Protein AF-A0AAP4B9D2-F1 (afdb_monomer)

InterPro domains:
  IPR006139 D-isomer specific 2-hydroxyacid dehydrogenase, catalytic domain [PF00389] (14-112)

Radius of gyration: 20.09 Å; Cα contacts (8 Å, |Δi|>4): 196; chains: 1; bounding box: 44×32×56 Å

Solvent-accessible surface area (backbone atoms only — not comparable to full-atom values): 7707 Å² total; per-residue (Å²): 133,68,46,33,31,38,30,48,34,61,63,41,76,80,75,35,56,67,61,52,50,54,35,50,76,68,48,34,44,80,44,72,53,86,73,77,53,62,65,51,69,71,63,44,55,75,54,34,48,72,23,33,31,32,42,33,40,87,48,84,65,48,60,79,55,54,76,46,26,79,50,42,46,32,41,35,35,73,40,65,84,55,90,77,49,56,63,67,43,32,58,75,70,64,30,44,78,47,58,41,83,68,81,54,53,63,64,51,51,53,49,52,53,51,49,54,52,33,62,78,64,43,41,71,60,54,55,47,35,43,76,71,70,52,76,128

Organism: NCBI:txid3044208

pLDDT: mean 93.79, std 5.07, range [68.44, 98.56]

Mean predicted aligned error: 4.44 Å

Foldseek 3Di:
DAAEEEEQAPCCVVVPVVVVVVSVVVRHDYDYDPPNDADDLVRLLVPQLRHQEYADEPHADFLSSLVSNNRHAEYEYAADDPVRPPVVRCVVSNYYYHYDPPPCVVVVVVVVVVVVVCVVVVVVVQVVCVVVVNND

Nearest PDB structures (foldseek):
  2ekl-assembly1_A-2  TM=8.611E-01  e=5.112E-08  Sulfurisphaera tokodaii
  4njo-assembly1_A  TM=8.547E-01  e=2.452E-06  Entamoeba histolytica
  5tx7-assembly1_B  TM=8.223E-01  e=5.754E-06  Nitratidesulfovibrio vulgaris
  6p2i-assembly1_B  TM=8.765E-01  e=1.529E-04  Bacillus sp. 5mfcol3.1
  4hy3-assembly1_A  TM=5.959E-01  e=1.102E-04  Rhizobium etli CFN 42

Sequence (136 aa):
MKSKVLISVPHYDERCKEGLKILEENNCEPIITQNGRPYTFEELKEIIGDIDAVIAGVDTWDASVFEYAKKLKGVARFGIGVDNFNLDDFKKYGIHASNTPGINRNSVAEHAVALMLCTVRNIPQLNRTTREGAWA

Secondary structure (DSSP, 8-state):
-PEEEEE-STTHHHH-HHHHHHHHHTTEEEEE--SSSPPPHHHHHHHGGG-SEEEE-SS--SHHHHTT-TT--EEEESSS--TT--HHHHHHTTPEEE--TTTTHHHHHHHHHHHHHHHHTT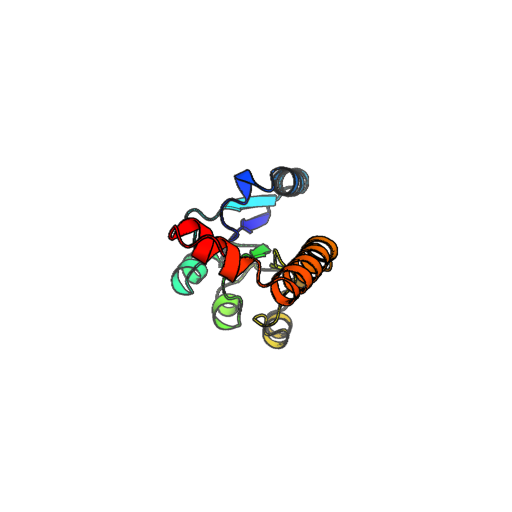HHHHHHHHHTT---

Structure (mmCIF, N/CA/C/O backbone):
data_AF-A0AAP4B9D2-F1
#
_entry.id   AF-A0AAP4B9D2-F1
#
loop_
_atom_site.group_PDB
_atom_site.id
_atom_site.type_symbol
_atom_site.label_atom_id
_atom_site.label_alt_id
_atom_site.label_comp_id
_atom_site.label_asym_id
_atom_site.label_entity_id
_atom_site.label_seq_id
_atom_site.pdbx_PDB_ins_code
_atom_site.Cartn_x
_atom_site.Cartn_y
_atom_site.Cartn_z
_atom_site.occupancy
_atom_site.B_iso_or_equiv
_atom_site.auth_seq_id
_atom_site.auth_comp_id
_atom_site.auth_asym_id
_atom_site.auth_atom_id
_atom_site.pdbx_PDB_model_num
ATOM 1 N N . MET A 1 1 ? -13.301 9.778 21.580 1.00 78.19 1 MET A N 1
ATOM 2 C CA . MET A 1 1 ? -11.921 9.248 21.501 1.00 78.19 1 MET A CA 1
ATOM 3 C C . MET A 1 1 ? -11.594 9.097 20.018 1.00 78.19 1 MET A C 1
ATOM 5 O O . MET A 1 1 ? -12.497 8.692 19.296 1.00 78.19 1 MET A O 1
ATOM 9 N N . LYS A 1 2 ? -10.414 9.527 19.546 1.00 91.50 2 LYS A N 1
ATOM 10 C CA . LYS A 1 2 ? -10.027 9.390 18.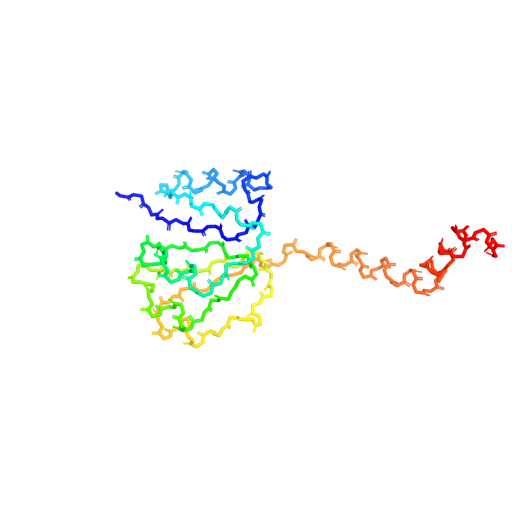127 1.00 91.50 2 LYS A CA 1
ATOM 11 C C . LYS A 1 2 ? -9.609 7.950 17.840 1.00 91.50 2 LYS A C 1
ATOM 13 O O . LYS A 1 2 ? -9.004 7.330 18.712 1.00 91.50 2 LYS A O 1
ATOM 18 N N . SER A 1 3 ? -9.937 7.433 16.658 1.00 96.44 3 SER A N 1
ATOM 19 C CA . SER A 1 3 ? -9.446 6.119 16.224 1.00 96.44 3 SER A CA 1
ATOM 20 C C . SER A 1 3 ? -8.025 6.241 15.693 1.00 96.44 3 SER A C 1
ATOM 22 O O . SER A 1 3 ? -7.756 7.112 14.869 1.00 96.44 3 SER A O 1
ATOM 24 N N . LYS A 1 4 ? -7.121 5.380 16.156 1.00 97.69 4 LYS A N 1
ATOM 25 C CA . LYS A 1 4 ? -5.708 5.416 15.765 1.00 97.69 4 LYS A CA 1
ATOM 26 C C . LYS A 1 4 ? -5.490 4.632 14.481 1.00 97.69 4 LYS A C 1
ATOM 28 O O . LYS A 1 4 ? -5.780 3.436 14.427 1.00 97.69 4 LYS A O 1
ATOM 33 N N . VAL A 1 5 ? -4.976 5.305 13.456 1.00 97.94 5 VAL A N 1
ATOM 34 C CA . VAL A 1 5 ? -4.740 4.720 12.134 1.00 97.94 5 VAL A CA 1
ATOM 35 C C . VAL A 1 5 ? -3.248 4.686 11.859 1.00 97.94 5 VAL A C 1
ATOM 37 O O . VAL A 1 5 ? -2.636 5.724 11.622 1.00 97.94 5 VAL A O 1
ATOM 40 N N . LEU A 1 6 ? -2.658 3.492 11.879 1.00 96.88 6 LEU A N 1
ATOM 41 C CA . LEU A 1 6 ? -1.259 3.309 11.504 1.00 96.88 6 LEU A CA 1
ATOM 42 C C . LEU A 1 6 ? -1.115 3.394 9.985 1.00 96.88 6 LEU A C 1
ATOM 44 O O . LEU A 1 6 ? -1.824 2.714 9.249 1.00 96.88 6 LEU A O 1
ATOM 48 N N . ILE A 1 7 ? -0.164 4.190 9.515 1.00 96.38 7 ILE A N 1
ATOM 49 C CA . ILE A 1 7 ? 0.176 4.333 8.104 1.00 96.38 7 ILE A CA 1
ATOM 50 C C . ILE A 1 7 ? 1.604 3.822 7.922 1.00 96.38 7 ILE A C 1
ATOM 52 O O . ILE A 1 7 ? 2.569 4.526 8.221 1.00 96.38 7 ILE A O 1
ATOM 56 N N . SER A 1 8 ? 1.747 2.586 7.437 1.00 94.50 8 SER A N 1
ATOM 57 C CA . SER A 1 8 ? 3.057 1.954 7.209 1.00 94.50 8 SER A CA 1
ATOM 58 C C . SER A 1 8 ? 3.651 2.242 5.825 1.00 94.50 8 SER A C 1
ATOM 60 O O . SER A 1 8 ? 4.752 1.797 5.505 1.00 94.50 8 SER A O 1
ATOM 62 N N . VAL A 1 9 ? 2.947 3.024 5.006 1.00 92.75 9 VAL A N 1
ATOM 63 C CA . VAL A 1 9 ? 3.392 3.457 3.678 1.00 92.75 9 VAL A CA 1
ATOM 64 C C . VAL A 1 9 ? 4.460 4.557 3.809 1.00 92.75 9 VA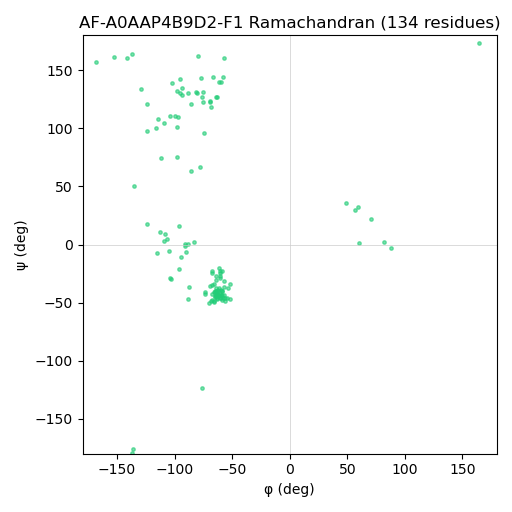L A C 1
ATOM 66 O O . VAL A 1 9 ? 4.170 5.608 4.384 1.00 92.75 9 VAL A O 1
ATOM 69 N N . PRO A 1 10 ? 5.674 4.380 3.251 1.00 89.69 10 PRO A N 1
ATOM 70 C CA . PRO A 1 10 ? 6.695 5.427 3.260 1.00 89.69 10 PRO A CA 1
ATOM 71 C C . PRO A 1 10 ? 6.247 6.698 2.522 1.00 89.69 10 PRO A C 1
ATOM 73 O O . PRO A 1 10 ? 5.669 6.611 1.435 1.00 89.69 10 PRO A O 1
ATOM 76 N N . HIS A 1 11 ? 6.579 7.871 3.073 1.00 88.06 11 HIS A N 1
ATOM 77 C CA . HIS A 1 11 ? 6.289 9.195 2.491 1.00 88.06 11 HIS A CA 1
ATOM 78 C C . HIS A 1 11 ? 4.798 9.448 2.194 1.00 88.06 11 HIS A C 1
ATOM 80 O O . HIS A 1 11 ? 4.451 10.147 1.235 1.00 88.06 11 HIS A O 1
ATOM 86 N N . TYR A 1 12 ? 3.891 8.840 2.963 1.00 91.62 12 TYR A N 1
ATOM 87 C CA . TYR A 1 12 ? 2.451 9.009 2.759 1.00 91.62 12 TYR A CA 1
ATOM 88 C C . TYR A 1 12 ? 1.991 10.455 2.988 1.00 91.62 12 TYR A C 1
ATOM 90 O O . TYR A 1 12 ? 1.148 10.965 2.256 1.00 91.62 12 TYR A O 1
ATOM 98 N N . ASP A 1 13 ? 2.569 11.136 3.970 1.00 89.81 13 ASP A N 1
ATOM 99 C CA . ASP A 1 13 ? 2.334 12.547 4.278 1.00 89.81 13 ASP A CA 1
ATOM 100 C C . ASP A 1 13 ? 2.714 13.492 3.135 1.00 89.81 13 ASP A C 1
ATOM 102 O O . ASP A 1 13 ? 2.000 14.455 2.845 1.00 89.81 13 ASP A O 1
ATOM 106 N N . GLU A 1 14 ? 3.801 13.184 2.433 1.00 90.06 14 GLU A N 1
ATOM 107 C CA . GLU A 1 14 ? 4.234 13.953 1.270 1.00 90.06 14 GLU A CA 1
ATOM 108 C C . GLU A 1 14 ? 3.333 13.699 0.052 1.00 90.06 14 GLU A C 1
ATOM 110 O O . GLU A 1 14 ? 2.992 14.629 -0.685 1.00 90.06 14 GLU A O 1
ATOM 115 N N . ARG A 1 15 ? 2.944 12.434 -0.165 1.00 88.25 15 ARG A N 1
ATOM 116 C CA . ARG A 1 15 ? 2.315 11.963 -1.412 1.00 88.25 15 ARG A CA 1
ATOM 117 C C . ARG A 1 15 ? 0.789 11.911 -1.374 1.00 88.25 15 ARG A C 1
ATOM 119 O O . ARG A 1 15 ? 0.163 11.901 -2.429 1.00 88.25 15 ARG A O 1
ATOM 126 N N . CYS A 1 16 ? 0.178 11.859 -0.194 1.00 91.50 16 CYS A N 1
ATOM 127 C CA . CYS A 1 16 ? -1.252 11.591 -0.011 1.00 91.50 16 CYS A CA 1
ATOM 128 C C . CYS A 1 16 ? -1.900 12.540 1.011 1.00 91.50 16 CYS A C 1
ATOM 130 O O . CYS A 1 16 ? -2.640 12.118 1.900 1.00 91.50 16 CYS A O 1
ATOM 132 N N . LYS A 1 17 ? -1.680 13.851 0.840 1.00 93.88 17 LYS A N 1
ATOM 133 C CA . LYS A 1 17 ? -2.273 14.910 1.684 1.00 93.88 17 LYS A CA 1
ATOM 134 C C . LYS A 1 17 ? -3.800 14.829 1.784 1.00 93.88 17 LYS A C 1
ATOM 136 O O . LYS A 1 17 ? -4.362 15.060 2.848 1.00 93.88 17 LYS A O 1
ATOM 141 N N . GLU A 1 18 ? -4.469 14.473 0.690 1.00 94.12 18 GLU A N 1
ATOM 142 C CA . GLU A 1 18 ? -5.924 14.287 0.668 1.00 94.12 18 GLU A CA 1
ATOM 143 C C . GLU A 1 18 ? -6.367 13.122 1.564 1.00 94.12 18 GLU A C 1
ATOM 145 O O . GLU A 1 18 ? -7.329 13.251 2.315 1.00 94.12 18 GLU A O 1
ATOM 150 N N . GLY A 1 19 ? -5.614 12.019 1.567 1.00 93.44 19 GLY A N 1
ATOM 151 C CA . GLY A 1 19 ? -5.879 10.886 2.450 1.00 93.44 19 GLY A CA 1
ATOM 152 C C . GLY A 1 19 ? -5.751 11.254 3.930 1.00 93.44 19 GLY A C 1
ATOM 153 O O . GLY A 1 19 ? -6.572 10.822 4.734 1.00 93.44 19 GLY A O 1
ATOM 154 N N . LEU A 1 20 ? -4.771 12.090 4.292 1.00 95.38 20 LEU A N 1
ATOM 155 C CA . LEU A 1 20 ? -4.653 12.617 5.658 1.00 95.38 20 LEU A CA 1
ATOM 156 C C . LEU A 1 20 ? -5.846 13.500 6.037 1.00 95.38 20 LEU A C 1
ATOM 158 O O . LEU A 1 20 ? -6.418 13.322 7.109 1.00 95.38 20 LEU A O 1
ATOM 162 N N . LYS A 1 21 ? -6.280 14.380 5.130 1.00 95.94 21 LYS A N 1
ATOM 163 C CA . LYS A 1 21 ? -7.459 15.233 5.332 1.00 95.94 21 LYS A CA 1
ATOM 164 C C . LYS A 1 21 ? -8.727 14.411 5.579 1.00 95.94 21 LYS A C 1
ATOM 166 O O . LYS A 1 21 ? -9.473 14.711 6.504 1.00 95.94 21 LYS A O 1
ATOM 171 N N . ILE A 1 22 ? -8.934 13.337 4.812 1.00 96.25 22 ILE A N 1
ATOM 172 C CA . ILE A 1 22 ? -10.071 12.421 5.001 1.00 96.25 22 ILE A CA 1
ATOM 173 C C . ILE A 1 22 ? -10.030 11.775 6.393 1.00 96.25 22 ILE A C 1
ATOM 175 O O . ILE A 1 22 ? -11.067 11.672 7.050 1.00 96.25 22 ILE A O 1
ATOM 179 N N . LEU A 1 23 ? -8.855 11.349 6.866 1.00 95.88 23 LEU A N 1
ATOM 180 C CA . LEU A 1 23 ? -8.713 10.781 8.211 1.00 95.88 23 LEU A CA 1
ATOM 181 C C . LEU A 1 23 ? -9.060 11.812 9.293 1.00 95.88 23 LEU A C 1
ATOM 183 O O . LEU A 1 23 ? -9.829 11.504 10.204 1.00 95.88 23 LEU A O 1
ATOM 187 N N . GLU A 1 24 ? -8.549 13.035 9.172 1.00 94.06 24 GLU A N 1
ATOM 188 C CA . GLU A 1 24 ? -8.828 14.121 10.116 1.00 94.06 24 GLU A CA 1
ATOM 189 C C . GLU A 1 24 ? -10.324 14.465 10.176 1.00 94.06 24 GLU A C 1
ATOM 191 O O . GLU A 1 24 ? -10.894 14.544 11.268 1.00 94.06 24 GLU A O 1
ATOM 196 N N . GLU A 1 25 ? -10.976 14.597 9.017 1.00 97.00 25 GLU A N 1
ATOM 197 C CA . GLU A 1 25 ? -12.416 14.868 8.891 1.00 97.00 25 GLU A CA 1
ATOM 198 C C . GLU A 1 25 ? -13.283 13.762 9.515 1.00 97.00 25 GLU A C 1
ATOM 200 O O . GLU A 1 25 ? -14.370 14.038 10.021 1.00 97.00 25 GLU A O 1
ATOM 205 N N . ASN A 1 26 ? -12.785 12.523 9.545 1.00 96.19 26 ASN A N 1
ATOM 206 C CA . ASN A 1 26 ? -13.462 11.370 10.145 1.00 96.19 26 ASN A CA 1
ATOM 207 C C . ASN A 1 26 ? -13.016 11.081 11.589 1.00 96.19 26 ASN A C 1
ATOM 209 O O . ASN A 1 26 ? -13.295 10.008 12.124 1.00 96.19 26 ASN A O 1
ATOM 213 N N . ASN A 1 27 ? -12.356 12.039 12.251 1.00 95.81 27 ASN A N 1
ATOM 214 C CA . ASN A 1 27 ? -11.911 11.923 13.642 1.00 95.81 27 ASN A CA 1
ATOM 215 C C . ASN A 1 27 ? -10.941 10.741 13.882 1.00 95.81 27 ASN A C 1
ATOM 217 O O . ASN A 1 27 ? -10.904 10.148 14.968 1.00 95.81 27 ASN A O 1
ATOM 221 N N . CYS A 1 28 ? -10.131 10.427 12.870 1.00 97.25 28 CYS A N 1
ATOM 222 C CA . CYS A 1 28 ? -9.023 9.484 12.945 1.00 97.25 28 CYS A CA 1
ATOM 223 C C . CYS A 1 28 ? -7.705 10.224 13.216 1.00 97.25 28 CYS A C 1
ATOM 225 O O . CYS A 1 28 ? -7.463 11.318 12.711 1.00 97.25 28 CYS A O 1
ATOM 227 N N . GLU A 1 29 ? -6.845 9.622 14.030 1.00 96.69 29 GLU A N 1
ATOM 228 C CA . GLU A 1 29 ? -5.491 10.090 14.318 1.00 96.69 29 GLU A CA 1
ATOM 229 C C . GLU A 1 29 ? -4.493 9.291 13.463 1.00 96.69 29 GLU A C 1
ATOM 231 O O . GLU A 1 29 ? -4.333 8.088 13.700 1.00 96.69 29 GLU A O 1
ATOM 236 N N . PRO A 1 30 ? -3.842 9.909 12.459 1.00 95.94 30 PRO A N 1
ATOM 237 C CA . PRO A 1 30 ? -2.842 9.231 11.646 1.00 95.94 30 PRO A CA 1
ATOM 238 C C . PRO A 1 30 ? -1.521 9.079 12.414 1.00 95.94 30 PRO A C 1
ATOM 240 O O . PRO A 1 30 ? -0.943 10.054 12.887 1.00 95.94 30 PRO A O 1
ATOM 243 N N . ILE A 1 31 ? -1.014 7.850 12.485 1.00 94.88 31 ILE A N 1
ATOM 244 C CA . ILE A 1 31 ? 0.305 7.508 13.026 1.00 94.88 31 ILE A CA 1
ATOM 245 C C . ILE A 1 31 ? 1.176 7.099 11.842 1.00 94.88 31 ILE A C 1
ATOM 247 O O . ILE A 1 31 ? 0.998 6.023 11.276 1.00 94.88 31 ILE A O 1
ATOM 251 N N . ILE A 1 32 ? 2.082 7.979 11.429 1.00 90.12 32 ILE A N 1
ATOM 252 C CA . ILE A 1 32 ? 2.850 7.823 10.188 1.00 90.12 32 ILE A CA 1
ATOM 253 C C . ILE A 1 32 ? 4.189 7.145 10.476 1.00 90.12 32 ILE A C 1
ATOM 255 O O . ILE A 1 32 ? 4.887 7.515 11.422 1.00 90.12 32 ILE A O 1
ATOM 259 N N . THR A 1 33 ? 4.553 6.157 9.654 1.00 83.50 33 THR A N 1
ATOM 260 C CA . THR A 1 33 ? 5.866 5.506 9.729 1.00 83.50 33 THR A CA 1
ATOM 261 C C . THR A 1 33 ? 7.005 6.497 9.509 1.00 83.50 33 THR A C 1
ATOM 263 O O . THR A 1 33 ? 6.939 7.352 8.629 1.00 83.50 33 THR A O 1
ATOM 266 N N . GLN A 1 34 ? 8.086 6.346 10.275 1.00 75.19 34 GLN A N 1
ATOM 267 C CA . GLN A 1 34 ? 9.306 7.144 10.105 1.00 75.19 34 GLN A CA 1
ATOM 268 C C . GLN A 1 34 ? 10.442 6.360 9.440 1.00 75.19 34 GLN A C 1
ATOM 270 O O . GLN A 1 34 ? 11.488 6.918 9.121 1.00 75.19 34 GLN A O 1
ATOM 275 N N . ASN A 1 35 ? 10.253 5.059 9.205 1.00 73.81 35 ASN A N 1
ATOM 276 C CA . ASN A 1 35 ? 11.384 4.156 9.006 1.00 73.81 35 ASN A CA 1
ATOM 277 C C . ASN A 1 35 ? 11.803 4.050 7.529 1.00 73.81 35 ASN A C 1
ATOM 279 O O . ASN A 1 35 ? 12.798 3.400 7.226 1.00 73.81 35 ASN A O 1
ATOM 283 N N . GLY A 1 36 ? 11.051 4.649 6.592 1.00 83.31 36 GLY A N 1
ATOM 284 C CA . GLY A 1 36 ? 11.312 4.586 5.1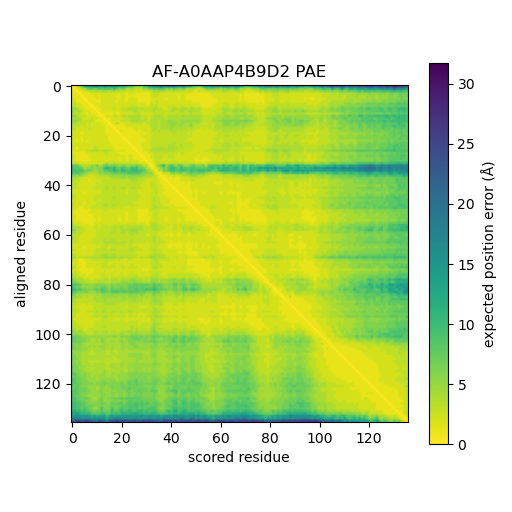42 1.00 83.31 36 GLY A CA 1
ATOM 285 C C . GLY A 1 36 ? 11.287 3.167 4.544 1.00 83.31 36 GLY A C 1
ATOM 286 O O . GLY A 1 36 ? 11.503 2.990 3.347 1.00 83.31 36 GLY A O 1
ATOM 287 N N . ARG A 1 37 ? 11.018 2.154 5.373 1.00 89.38 37 ARG A N 1
ATOM 288 C CA . ARG A 1 37 ? 11.043 0.724 5.071 1.00 89.38 37 ARG A CA 1
ATOM 289 C C . ARG A 1 37 ? 9.832 0.027 5.696 1.00 89.38 37 ARG A C 1
ATOM 291 O O . ARG A 1 37 ? 9.224 0.586 6.612 1.00 89.38 37 ARG A O 1
ATOM 298 N N . PRO A 1 38 ? 9.519 -1.204 5.264 1.00 90.19 38 PRO A N 1
ATOM 299 C CA . PRO A 1 38 ? 8.512 -2.027 5.923 1.00 90.19 38 PRO A CA 1
ATOM 300 C C . PRO A 1 38 ? 8.858 -2.259 7.396 1.00 90.19 38 PRO A C 1
ATOM 302 O O . PRO A 1 38 ? 10.035 -2.416 7.750 1.00 90.19 38 PRO A O 1
ATOM 305 N N . TYR A 1 39 ? 7.831 -2.298 8.240 1.00 92.44 39 TYR A N 1
ATOM 306 C CA . TYR A 1 39 ? 7.990 -2.703 9.629 1.00 92.44 39 TYR A CA 1
ATOM 307 C C . TYR A 1 39 ? 8.382 -4.177 9.729 1.00 92.44 39 TYR A C 1
ATOM 309 O O . TYR A 1 39 ? 7.925 -5.024 8.959 1.00 92.44 39 TYR A O 1
ATOM 317 N N . THR A 1 40 ? 9.223 -4.470 10.711 1.00 94.06 40 THR A N 1
ATOM 318 C CA . THR A 1 40 ? 9.459 -5.831 11.183 1.00 94.06 40 THR A CA 1
ATOM 319 C C . THR A 1 40 ? 8.333 -6.267 12.116 1.00 94.06 40 THR A C 1
ATOM 321 O O . THR A 1 40 ? 7.609 -5.440 12.672 1.00 94.06 40 THR A O 1
ATOM 324 N N . PHE A 1 41 ? 8.214 -7.577 12.322 1.00 94.75 41 PHE A N 1
ATOM 325 C CA . PHE A 1 41 ? 7.261 -8.142 13.272 1.00 94.75 41 PHE A CA 1
ATOM 326 C C . PHE A 1 41 ? 7.421 -7.558 14.687 1.00 94.75 41 PHE A C 1
ATOM 328 O O . PHE A 1 41 ? 6.428 -7.156 15.285 1.00 94.75 41 PHE A O 1
ATOM 335 N N . GLU A 1 42 ? 8.652 -7.456 15.202 1.00 95.75 42 GLU A N 1
ATOM 336 C CA . GLU A 1 42 ? 8.893 -6.941 16.559 1.00 95.75 42 GLU A CA 1
ATOM 337 C C . GLU A 1 42 ? 8.455 -5.477 16.702 1.00 95.75 42 GLU A C 1
ATOM 339 O O . GLU A 1 42 ? 7.788 -5.128 17.671 1.00 95.75 42 GLU A O 1
ATOM 344 N N . GLU A 1 43 ? 8.724 -4.634 15.699 1.00 94.50 43 GLU A N 1
ATOM 345 C CA . GLU A 1 43 ? 8.263 -3.240 15.713 1.00 94.50 43 GLU A CA 1
ATOM 346 C C . GLU A 1 43 ? 6.729 -3.143 15.665 1.00 94.50 43 GLU A C 1
ATOM 348 O O . GLU A 1 43 ? 6.140 -2.326 16.371 1.00 94.50 43 GLU A O 1
ATOM 353 N N . LEU A 1 44 ? 6.062 -3.980 14.854 1.00 95.19 44 LEU A N 1
ATOM 354 C CA . LEU A 1 44 ? 4.596 -4.017 14.813 1.00 95.19 44 LEU A CA 1
ATOM 355 C C . LEU A 1 44 ? 4.018 -4.477 16.149 1.00 95.19 44 LEU A C 1
ATOM 357 O O . LEU A 1 44 ? 3.073 -3.872 16.647 1.00 95.19 44 LEU A O 1
ATOM 361 N N . LYS A 1 45 ? 4.592 -5.518 16.749 1.00 95.44 45 LYS A N 1
ATOM 362 C CA . LYS A 1 45 ? 4.150 -6.084 18.025 1.00 95.44 45 LYS A CA 1
ATOM 363 C C . LYS A 1 45 ? 4.152 -5.056 19.158 1.00 95.44 45 LYS A C 1
ATOM 365 O O . LYS A 1 45 ? 3.246 -5.082 19.990 1.00 95.44 45 LYS A O 1
ATOM 370 N N . GLU A 1 46 ? 5.119 -4.142 19.178 1.00 94.56 46 GLU A N 1
ATOM 371 C CA . GLU A 1 46 ? 5.199 -3.077 20.185 1.00 94.5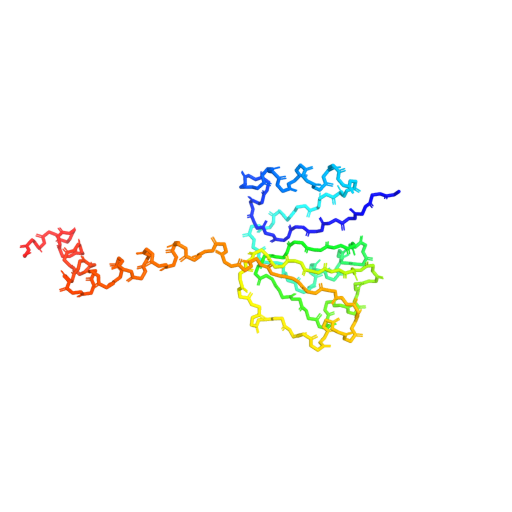6 46 GLU A CA 1
ATOM 372 C C . GLU A 1 46 ? 4.063 -2.049 20.071 1.00 94.56 46 GLU A C 1
ATOM 374 O O . GLU A 1 46 ? 3.578 -1.555 21.090 1.00 94.56 46 GLU A O 1
ATOM 379 N N . ILE A 1 47 ? 3.610 -1.740 18.852 1.00 94.44 47 ILE A N 1
ATOM 380 C CA . ILE A 1 47 ? 2.664 -0.638 18.609 1.00 94.44 47 ILE A CA 1
ATOM 381 C C . ILE A 1 47 ? 1.224 -1.102 18.352 1.00 94.44 47 ILE A C 1
ATOM 383 O O . ILE A 1 47 ? 0.280 -0.375 18.661 1.00 94.44 47 ILE A O 1
ATOM 387 N N . ILE A 1 48 ? 1.023 -2.306 17.803 1.00 96.25 48 ILE A N 1
ATOM 388 C CA . ILE A 1 48 ? -0.259 -2.723 17.210 1.00 96.25 48 ILE A CA 1
ATOM 389 C C . ILE A 1 48 ? -1.392 -2.885 18.230 1.00 96.25 48 ILE A C 1
ATOM 391 O O . ILE A 1 48 ? -2.567 -2.775 17.881 1.00 96.25 48 ILE A O 1
ATOM 395 N N . GLY A 1 49 ? -1.060 -3.097 19.506 1.00 96.62 49 GLY A N 1
ATOM 396 C CA . GLY A 1 49 ? -2.047 -3.285 20.572 1.00 96.62 49 GLY A CA 1
ATOM 397 C C . GLY A 1 49 ? -2.985 -2.092 20.790 1.00 96.62 49 GLY A C 1
ATOM 398 O O . GLY A 1 49 ? -4.068 -2.271 21.352 1.00 96.62 49 GLY A O 1
ATOM 399 N N . ASP A 1 50 ? -2.599 -0.896 20.334 1.00 96.25 50 ASP A N 1
ATOM 400 C CA . ASP A 1 50 ? -3.381 0.339 20.465 1.00 96.25 50 ASP A CA 1
ATOM 401 C C . ASP A 1 50 ? -3.897 0.901 19.125 1.00 96.25 50 ASP A C 1
ATOM 403 O O . ASP A 1 50 ? -4.398 2.022 19.075 1.00 96.25 50 ASP A O 1
ATOM 407 N N . ILE A 1 51 ? -3.793 0.140 18.033 1.00 97.94 51 ILE A N 1
ATOM 408 C CA . ILE A 1 51 ? -4.180 0.580 16.685 1.00 97.94 51 ILE A CA 1
ATOM 409 C C . ILE A 1 51 ? -5.582 0.077 16.329 1.00 97.94 51 ILE A C 1
ATOM 411 O O . ILE A 1 51 ? -5.885 -1.106 16.479 1.00 97.94 51 ILE A O 1
ATOM 415 N N . ASP A 1 52 ? -6.435 0.970 15.821 1.00 98.12 52 ASP A N 1
ATOM 416 C CA . ASP A 1 52 ? -7.792 0.640 15.368 1.00 98.12 52 ASP A CA 1
ATOM 417 C C . ASP A 1 52 ? -7.826 0.183 13.905 1.00 98.12 52 ASP A C 1
ATOM 419 O O . ASP A 1 52 ? -8.633 -0.675 13.543 1.00 98.12 52 ASP A O 1
ATOM 423 N N . ALA A 1 53 ? -6.991 0.769 13.045 1.00 98.06 53 ALA A N 1
ATOM 424 C CA . ALA A 1 53 ? -6.938 0.450 11.621 1.00 98.06 53 ALA A CA 1
ATOM 425 C C . ALA A 1 53 ? -5.550 0.708 11.029 1.00 98.06 53 ALA A C 1
ATOM 427 O O . ALA A 1 53 ? -4.749 1.456 11.587 1.00 98.06 53 ALA A O 1
ATOM 428 N N . VAL A 1 54 ? -5.278 0.106 9.874 1.00 97.31 54 VAL A N 1
ATOM 429 C CA . VAL A 1 54 ? -3.988 0.220 9.189 1.00 97.31 54 VAL A CA 1
ATOM 430 C C . VAL A 1 54 ? -4.186 0.606 7.725 1.00 97.31 54 VAL A C 1
ATOM 432 O O . VAL A 1 54 ? -4.977 -0.019 7.022 1.00 97.31 54 VAL A O 1
ATOM 435 N N . ILE A 1 55 ? -3.411 1.579 7.247 1.00 96.25 55 ILE A N 1
ATOM 436 C CA . ILE A 1 55 ? -3.117 1.790 5.825 1.00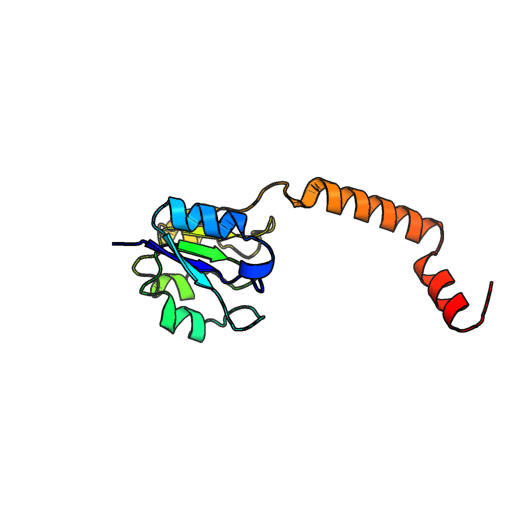 96.25 55 ILE A CA 1
ATOM 437 C C . ILE A 1 55 ? -1.758 1.137 5.549 1.00 96.25 55 ILE A C 1
ATOM 439 O O . ILE A 1 55 ? -0.709 1.678 5.909 1.00 96.25 55 ILE A O 1
ATOM 443 N N . ALA A 1 56 ? -1.794 -0.059 4.965 1.00 94.75 56 ALA A N 1
ATOM 444 C CA . ALA A 1 56 ? -0.652 -0.957 4.872 1.00 94.75 56 ALA A CA 1
ATOM 445 C C . ALA A 1 56 ? 0.190 -0.705 3.617 1.00 94.75 56 ALA A C 1
ATOM 447 O O . ALA A 1 56 ? -0.344 -0.680 2.505 1.00 94.75 56 ALA A O 1
ATOM 448 N N . GLY A 1 57 ? 1.506 -0.587 3.809 1.00 91.88 57 GLY A N 1
ATOM 449 C CA . GLY A 1 57 ? 2.533 -0.551 2.770 1.00 91.88 57 GLY A CA 1
ATOM 450 C C . GLY A 1 57 ? 2.803 -1.932 2.185 1.00 91.88 57 GLY A C 1
ATOM 451 O O . GLY A 1 57 ? 1.883 -2.553 1.671 1.00 91.88 57 GLY A O 1
ATOM 452 N N . VAL A 1 58 ? 4.058 -2.399 2.221 1.00 89.19 58 VAL A N 1
ATOM 453 C CA . VAL A 1 58 ? 4.468 -3.751 1.759 1.00 89.19 58 VAL A CA 1
ATOM 454 C C . VAL A 1 58 ? 4.863 -4.701 2.895 1.00 89.19 58 VAL A C 1
ATOM 456 O O . VAL A 1 58 ? 5.231 -5.842 2.642 1.00 89.19 58 VAL A O 1
ATOM 459 N N . ASP A 1 59 ? 4.741 -4.233 4.130 1.00 91.06 59 ASP A N 1
ATOM 460 C CA . ASP A 1 59 ? 4.842 -4.987 5.378 1.00 91.06 59 ASP A CA 1
ATOM 461 C C . ASP A 1 59 ? 3.837 -6.151 5.462 1.00 91.06 59 ASP A C 1
ATOM 463 O O . ASP A 1 59 ? 2.846 -6.214 4.718 1.00 91.06 59 ASP A O 1
ATOM 467 N N . THR A 1 60 ? 4.146 -7.099 6.350 1.00 92.69 60 THR A N 1
ATOM 468 C CA . THR A 1 60 ? 3.423 -8.367 6.512 1.00 92.69 60 THR A CA 1
ATOM 469 C C . THR A 1 60 ? 2.351 -8.251 7.590 1.00 92.69 60 THR A C 1
ATOM 471 O O . THR A 1 60 ? 2.637 -7.851 8.716 1.00 92.69 60 THR A O 1
ATOM 474 N N . TRP A 1 61 ? 1.126 -8.647 7.240 1.00 94.06 61 TRP A N 1
ATOM 475 C CA . TRP A 1 61 ? -0.048 -8.644 8.114 1.00 94.06 61 TRP A CA 1
ATOM 476 C C . TRP A 1 61 ? -0.642 -10.048 8.161 1.00 94.06 61 TRP A C 1
ATOM 478 O O . TRP A 1 61 ? -1.372 -10.447 7.254 1.00 94.06 61 TRP A O 1
ATOM 488 N N . ASP A 1 62 ? -0.290 -10.799 9.199 1.00 94.62 62 ASP A N 1
ATOM 489 C CA . ASP A 1 62 ? -0.652 -12.204 9.369 1.00 94.62 62 ASP A CA 1
ATOM 490 C C . ASP A 1 62 ? -1.096 -12.509 10.809 1.00 94.62 62 ASP A C 1
ATOM 492 O O . ASP A 1 62 ? -1.112 -11.633 11.682 1.00 94.62 62 ASP A O 1
ATOM 496 N N . ALA A 1 63 ? -1.439 -13.775 11.068 1.00 96.06 63 ALA A N 1
ATOM 497 C CA . ALA A 1 63 ? -1.853 -14.239 12.389 1.00 96.06 63 ALA A CA 1
ATOM 498 C C . ALA A 1 63 ? -0.873 -13.880 13.521 1.00 96.06 63 ALA A C 1
ATOM 500 O O . ALA A 1 63 ? -1.328 -13.620 14.636 1.00 96.06 63 ALA A O 1
ATOM 501 N N . SER A 1 64 ? 0.440 -13.847 13.253 1.00 95.88 64 SER A N 1
ATOM 502 C CA . SER A 1 64 ? 1.445 -13.550 14.280 1.00 95.88 64 SER A CA 1
ATOM 503 C C . SER A 1 64 ? 1.306 -12.117 14.790 1.00 95.88 64 SER A C 1
ATOM 505 O O . SER A 1 64 ? 1.359 -11.881 15.994 1.00 95.88 64 SER A O 1
ATOM 507 N N . VAL A 1 65 ? 1.046 -11.160 13.894 1.00 96.75 65 VAL A N 1
ATOM 508 C CA . VAL A 1 65 ? 0.788 -9.759 14.255 1.00 96.75 65 VAL A CA 1
ATOM 509 C C . VAL A 1 65 ? -0.600 -9.613 14.880 1.00 96.75 65 VAL A C 1
ATOM 511 O O . VAL A 1 65 ? -0.761 -8.917 15.886 1.00 96.75 65 VAL A O 1
ATOM 514 N N . PHE A 1 66 ? -1.608 -10.281 14.310 1.00 97.38 66 PHE A N 1
ATOM 515 C CA . PHE A 1 66 ? -3.001 -10.160 14.753 1.00 97.38 66 PHE A CA 1
ATOM 516 C C . PHE A 1 66 ? -3.232 -10.656 16.181 1.00 97.38 66 PHE A C 1
ATOM 518 O O . PHE A 1 66 ? -4.106 -10.130 16.868 1.00 97.38 66 PHE A O 1
ATOM 525 N N . GLU A 1 67 ? -2.418 -11.592 16.670 1.00 97.19 67 GLU A N 1
ATOM 526 C CA . GLU A 1 67 ? -2.455 -12.048 18.064 1.00 97.19 67 GLU A CA 1
ATOM 527 C C . GLU A 1 67 ? -2.251 -10.908 19.079 1.00 97.19 67 GLU A C 1
ATOM 529 O O . GLU A 1 67 ? -2.848 -10.912 20.158 1.00 97.19 67 GLU A O 1
ATOM 534 N N . TYR A 1 68 ? -1.473 -9.885 18.719 1.00 97.50 68 TYR A N 1
ATOM 535 C CA . TYR A 1 68 ? -1.217 -8.719 19.570 1.00 97.50 68 TYR A CA 1
ATOM 536 C C . TYR A 1 68 ? -2.171 -7.548 19.286 1.00 97.50 68 TYR A C 1
ATOM 538 O O . TYR A 1 68 ? -2.238 -6.593 20.064 1.00 97.50 68 TYR A O 1
ATOM 546 N N . ALA A 1 69 ? -2.943 -7.619 18.201 1.00 97.06 69 ALA A N 1
ATOM 547 C CA . ALA A 1 69 ? -3.738 -6.527 17.651 1.00 97.06 69 ALA A CA 1
ATOM 548 C C . ALA A 1 69 ? -5.127 -6.406 18.311 1.00 97.06 69 ALA A C 1
ATOM 550 O O . ALA A 1 69 ? -6.167 -6.542 17.671 1.00 97.06 69 ALA A O 1
ATOM 551 N N . LYS A 1 70 ? -5.158 -6.118 19.619 1.00 95.38 70 LYS A N 1
ATOM 552 C CA . LYS A 1 70 ? -6.378 -6.152 20.460 1.00 95.38 70 LYS A CA 1
ATOM 553 C C . LYS A 1 70 ? -7.522 -5.231 20.014 1.00 95.38 70 LYS A C 1
ATOM 555 O O . LYS A 1 70 ? -8.660 -5.449 20.423 1.00 95.38 70 LYS A O 1
ATOM 560 N N . LYS A 1 71 ? -7.224 -4.174 19.255 1.00 97.31 71 LYS A N 1
ATOM 561 C CA . LYS A 1 71 ? -8.195 -3.158 18.811 1.00 97.31 71 LYS A CA 1
ATOM 562 C C . LYS A 1 71 ? -8.392 -3.117 17.298 1.00 97.31 71 LYS A C 1
ATOM 564 O O . LYS A 1 71 ? -9.269 -2.388 16.833 1.00 97.31 71 LYS A O 1
ATOM 569 N N . LEU A 1 72 ? -7.586 -3.866 16.549 1.00 98.25 72 LEU A N 1
ATOM 570 C CA . LEU A 1 72 ? -7.508 -3.742 15.103 1.00 98.25 72 LEU A CA 1
ATOM 571 C C . LEU A 1 72 ? -8.805 -4.234 14.458 1.00 98.25 72 LEU A C 1
ATOM 573 O O . LEU A 1 72 ? -9.223 -5.370 14.653 1.00 98.25 72 LEU A O 1
ATOM 577 N N . LYS A 1 73 ? -9.435 -3.363 13.671 1.00 97.69 73 LYS A N 1
ATOM 578 C CA . LYS A 1 73 ? -10.703 -3.631 12.975 1.00 97.69 73 LYS A CA 1
ATOM 579 C C . LYS A 1 73 ? -10.496 -3.919 11.496 1.00 97.69 73 LYS A C 1
ATOM 581 O O . LYS A 1 73 ? -11.276 -4.660 10.898 1.00 97.69 73 LYS A O 1
ATOM 586 N N . GLY A 1 74 ? -9.456 -3.346 10.892 1.00 97.19 74 GLY A N 1
ATOM 587 C CA . GLY A 1 74 ? -9.195 -3.547 9.475 1.00 97.19 74 GLY A CA 1
ATOM 588 C C . GLY A 1 74 ? -7.833 -3.070 8.992 1.00 97.19 74 GLY A C 1
ATOM 589 O O . GLY A 1 74 ? -7.209 -2.185 9.579 1.00 97.19 74 GLY A O 1
ATOM 590 N N . VAL A 1 75 ? -7.409 -3.662 7.881 1.00 97.31 75 VAL A N 1
ATOM 591 C CA . VAL A 1 75 ? -6.189 -3.341 7.145 1.00 97.31 75 VAL A CA 1
ATOM 592 C C . VAL A 1 75 ? -6.571 -3.013 5.703 1.00 97.31 75 VAL A C 1
ATOM 594 O O . VAL A 1 75 ? -7.154 -3.831 4.989 1.00 97.31 75 VAL A O 1
ATOM 597 N N . ALA A 1 76 ? -6.241 -1.801 5.270 1.00 95.44 76 ALA A N 1
ATOM 598 C CA . ALA A 1 76 ? -6.395 -1.335 3.902 1.00 95.44 76 ALA A CA 1
ATOM 599 C C . ALA A 1 76 ? -5.030 -1.320 3.215 1.00 95.44 76 ALA A C 1
ATOM 601 O O . ALA A 1 76 ? -4.160 -0.515 3.543 1.00 95.44 76 ALA A O 1
ATOM 602 N N . ARG A 1 77 ? -4.825 -2.219 2.255 1.00 94.00 77 ARG A N 1
ATOM 603 C CA . ARG A 1 77 ? -3.605 -2.284 1.454 1.00 94.00 77 ARG A CA 1
ATOM 604 C C . ARG A 1 77 ? -3.529 -1.072 0.530 1.00 94.00 77 ARG A C 1
ATOM 606 O O . ARG A 1 77 ? -4.392 -0.882 -0.327 1.00 94.00 77 ARG A O 1
ATOM 613 N N . PHE A 1 78 ? -2.454 -0.297 0.647 1.00 91.69 78 PHE A N 1
ATOM 614 C CA . PHE A 1 78 ? -2.118 0.779 -0.282 1.00 91.69 78 PHE A CA 1
ATOM 615 C C . PHE A 1 78 ? -1.492 0.194 -1.560 1.00 91.69 78 PHE A C 1
ATOM 617 O O . PHE A 1 78 ? -0.303 0.329 -1.842 1.00 91.69 78 PHE A O 1
ATOM 624 N N . GLY A 1 79 ? -2.302 -0.547 -2.313 1.00 87.94 79 GLY A N 1
ATOM 625 C CA . GLY A 1 79 ? -1.896 -1.284 -3.503 1.00 87.94 79 GLY A CA 1
ATOM 626 C C . GLY A 1 79 ? -2.936 -2.327 -3.908 1.00 87.94 79 GLY A C 1
ATOM 627 O O . GLY A 1 79 ? -3.913 -2.560 -3.200 1.00 87.94 79 GLY A O 1
ATOM 628 N N . ILE A 1 80 ? -2.719 -2.965 -5.061 1.00 88.69 80 ILE A N 1
ATOM 629 C CA . ILE A 1 80 ? -3.657 -3.953 -5.624 1.00 88.69 80 ILE A CA 1
ATOM 630 C C . ILE A 1 80 ? -3.360 -5.367 -5.110 1.00 88.69 80 ILE A C 1
ATOM 632 O O . ILE A 1 80 ? -4.286 -6.077 -4.725 1.00 88.69 80 ILE A O 1
ATOM 636 N N . GLY A 1 81 ? -2.086 -5.771 -5.134 1.00 83.00 81 GLY A N 1
ATOM 637 C CA . GLY A 1 81 ? -1.662 -7.124 -4.773 1.00 83.00 81 GLY A CA 1
ATOM 638 C C . GLY A 1 81 ? -1.940 -7.427 -3.305 1.00 83.00 81 GLY A C 1
ATOM 639 O O . GLY A 1 81 ? -1.534 -6.661 -2.427 1.00 83.00 81 GLY A O 1
ATOM 640 N N . VAL A 1 82 ? -2.633 -8.538 -3.074 1.00 85.19 82 VAL A N 1
ATOM 641 C CA . VAL A 1 82 ? -2.984 -9.082 -1.751 1.00 85.19 82 VAL A CA 1
ATOM 642 C C . VAL A 1 82 ? -2.490 -10.521 -1.602 1.00 85.19 82 VAL A C 1
ATOM 644 O O . VAL A 1 82 ? -2.942 -11.246 -0.728 1.00 85.19 82 VAL A O 1
ATOM 647 N N . ASP A 1 83 ? -1.547 -10.945 -2.445 1.00 84.88 83 ASP A N 1
ATOM 648 C CA . ASP A 1 83 ? -0.979 -12.300 -2.445 1.00 84.88 83 ASP A CA 1
ATOM 649 C C . ASP A 1 83 ? -0.294 -12.649 -1.112 1.00 84.88 83 ASP A C 1
ATOM 651 O O . ASP A 1 83 ? -0.149 -13.816 -0.762 1.00 84.88 83 ASP A O 1
ATOM 655 N N . ASN A 1 84 ? 0.113 -11.628 -0.353 1.00 83.00 84 ASN A N 1
ATOM 656 C CA . ASN A 1 84 ? 0.695 -11.745 0.980 1.00 83.00 84 ASN A CA 1
ATOM 657 C C . ASN A 1 84 ? -0.341 -11.682 2.121 1.00 83.00 84 ASN A C 1
ATOM 659 O O . ASN A 1 84 ? 0.052 -11.746 3.282 1.00 83.00 84 ASN A O 1
ATOM 663 N N . PHE A 1 85 ? -1.635 -11.512 1.826 1.00 90.19 85 PHE A N 1
ATOM 664 C CA . PHE A 1 85 ? -2.700 -11.501 2.830 1.00 90.19 85 PHE A CA 1
ATOM 665 C C . PHE A 1 85 ? -3.336 -12.887 2.904 1.00 90.19 85 PHE A C 1
ATOM 667 O O . PHE A 1 85 ? -4.083 -13.295 2.013 1.00 90.19 85 PHE A O 1
ATOM 674 N N . ASN A 1 86 ? -3.092 -13.599 4.003 1.00 92.62 86 ASN A N 1
ATOM 675 C CA . ASN A 1 86 ? -3.828 -14.821 4.296 1.00 92.62 86 ASN A CA 1
ATOM 676 C C . ASN A 1 86 ? -5.246 -14.470 4.773 1.00 92.62 86 ASN A C 1
ATOM 678 O O . ASN A 1 86 ? -5.467 -14.180 5.948 1.00 92.62 86 ASN A O 1
ATOM 682 N N . LEU A 1 87 ? -6.216 -14.483 3.858 1.00 92.44 87 LEU A N 1
ATOM 683 C CA . LEU A 1 87 ? -7.598 -14.090 4.154 1.00 92.44 87 LEU A CA 1
ATOM 684 C C . LEU A 1 87 ? -8.266 -14.958 5.235 1.00 92.44 87 LEU A C 1
ATOM 686 O O . LEU A 1 87 ? -9.175 -14.474 5.915 1.00 92.44 87 LEU A O 1
ATOM 690 N N . ASP A 1 88 ? -7.808 -16.197 5.436 1.00 95.06 88 ASP A N 1
ATOM 691 C CA . ASP A 1 88 ? -8.305 -17.049 6.519 1.00 95.06 88 ASP A CA 1
ATOM 692 C C . ASP A 1 88 ? -7.867 -16.527 7.891 1.00 95.06 88 ASP A C 1
ATOM 694 O O . ASP A 1 88 ? -8.664 -16.552 8.832 1.00 95.06 88 ASP A O 1
ATOM 698 N N . ASP A 1 89 ? -6.658 -15.969 8.000 1.00 95.62 89 ASP A N 1
ATOM 699 C CA . ASP A 1 89 ? -6.203 -15.305 9.224 1.00 95.62 89 ASP A CA 1
ATOM 700 C C . ASP A 1 89 ? -7.043 -14.052 9.484 1.00 95.62 89 ASP A C 1
ATOM 702 O O . ASP A 1 89 ? -7.614 -13.899 10.562 1.00 95.62 89 ASP A O 1
ATOM 706 N N . PHE A 1 90 ? -7.228 -13.196 8.477 1.00 96.50 90 PHE A N 1
ATOM 707 C CA . PHE A 1 90 ? -8.101 -12.021 8.597 1.00 96.50 90 PHE A CA 1
ATOM 708 C C . PHE A 1 90 ? -9.498 -12.394 9.107 1.00 96.50 90 PHE A C 1
ATOM 710 O O . PHE A 1 90 ? -10.003 -11.800 10.062 1.00 96.50 90 PHE A O 1
ATOM 717 N N . LYS A 1 91 ? -10.097 -13.443 8.536 1.00 96.62 91 LYS A N 1
ATOM 718 C CA . LYS A 1 91 ? -11.406 -13.948 8.954 1.00 96.62 91 LYS A CA 1
ATOM 719 C C . LYS A 1 91 ? -11.392 -14.503 10.379 1.00 96.62 91 LYS A C 1
ATOM 721 O O . LYS A 1 91 ? -12.295 -14.188 11.152 1.00 96.62 91 LYS A O 1
ATOM 726 N N . LYS A 1 92 ? -10.388 -15.309 10.738 1.00 97.50 92 LYS A N 1
ATOM 727 C CA . LYS A 1 92 ? -10.239 -15.917 12.071 1.00 97.50 92 LYS A CA 1
ATOM 728 C C . LYS A 1 92 ? -10.148 -14.862 13.173 1.00 97.50 92 LYS A C 1
ATOM 730 O O . LYS A 1 92 ? -10.738 -15.049 14.233 1.00 97.50 92 LYS A O 1
ATOM 735 N N . TYR A 1 93 ? -9.429 -13.771 12.920 1.00 97.56 93 TYR A N 1
ATOM 736 C CA . TYR A 1 93 ? -9.245 -12.681 13.881 1.00 97.56 93 TYR A CA 1
ATOM 737 C C . TYR A 1 93 ? -10.314 -11.577 13.759 1.00 97.56 93 TYR A C 1
ATOM 739 O O . TYR A 1 93 ? -10.291 -10.621 14.528 1.00 97.56 93 TYR A O 1
ATOM 747 N N . GLY A 1 94 ? -11.275 -11.702 12.834 1.00 97.19 94 GLY A N 1
ATOM 748 C CA . GLY A 1 94 ? -12.357 -10.725 12.649 1.00 97.19 94 GLY A CA 1
ATOM 749 C C . GLY A 1 94 ? -11.903 -9.385 12.057 1.00 97.19 94 GLY A C 1
ATOM 750 O O . GLY A 1 94 ? -12.589 -8.374 12.214 1.00 97.19 94 GLY A O 1
ATOM 751 N N . ILE A 1 95 ? -10.758 -9.367 11.375 1.00 98.00 95 ILE A N 1
ATOM 752 C CA . ILE A 1 95 ? -10.140 -8.170 10.804 1.00 98.00 95 ILE A CA 1
ATOM 753 C C . ILE A 1 95 ? -10.560 -8.047 9.341 1.00 98.00 95 ILE A C 1
ATOM 755 O O . ILE A 1 95 ? -10.454 -8.990 8.558 1.00 98.00 95 ILE A O 1
ATOM 759 N N . HIS A 1 96 ? -11.025 -6.865 8.949 1.00 97.19 96 HIS A N 1
ATOM 760 C CA . HIS A 1 96 ? -11.434 -6.606 7.572 1.00 97.19 96 HIS A CA 1
ATOM 761 C C . HIS A 1 96 ? -10.213 -6.307 6.701 1.00 97.19 96 HIS A C 1
ATOM 763 O O . HIS A 1 96 ? -9.395 -5.459 7.047 1.00 97.19 96 HIS A O 1
ATOM 769 N N . ALA A 1 97 ? -10.108 -6.963 5.54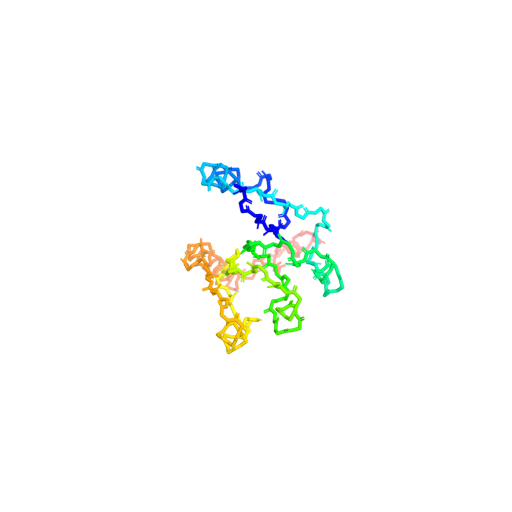9 1.00 95.56 97 ALA A N 1
ATOM 770 C CA . ALA A 1 97 ? -9.097 -6.658 4.543 1.00 95.56 97 ALA A CA 1
ATOM 771 C C . ALA A 1 97 ? -9.716 -5.855 3.393 1.00 95.56 97 ALA A C 1
ATOM 773 O O . ALA A 1 97 ? -10.814 -6.164 2.929 1.00 95.56 97 ALA A O 1
ATOM 774 N N . SER A 1 98 ? -9.000 -4.848 2.901 1.00 95.25 98 SER A N 1
ATOM 775 C CA . SER A 1 98 ? -9.332 -4.152 1.653 1.00 95.25 98 SER A CA 1
ATOM 776 C C . SER A 1 98 ? -8.068 -3.805 0.871 1.00 95.25 98 SER A C 1
ATOM 778 O O . SER A 1 98 ? -6.971 -3.789 1.426 1.00 95.25 98 SER A O 1
ATOM 780 N N . ASN A 1 99 ? -8.215 -3.545 -0.424 1.00 94.25 99 ASN A N 1
ATOM 781 C CA . ASN A 1 99 ? -7.148 -3.106 -1.320 1.00 94.25 99 ASN A CA 1
ATOM 782 C C . ASN A 1 99 ? -7.647 -1.959 -2.212 1.00 94.25 99 ASN A C 1
ATOM 784 O O . ASN A 1 99 ? -8.776 -1.489 -2.060 1.00 94.25 99 ASN A O 1
ATOM 788 N N . THR A 1 100 ? -6.817 -1.498 -3.148 1.00 91.44 100 THR A N 1
ATOM 789 C CA . THR A 1 100 ? -7.148 -0.379 -4.044 1.00 91.44 100 THR A CA 1
ATOM 790 C C . THR A 1 100 ? -7.319 -0.849 -5.496 1.00 91.44 100 THR A C 1
ATOM 792 O O . THR A 1 100 ? -6.449 -0.638 -6.343 1.00 91.44 100 THR A O 1
ATOM 795 N N . PRO A 1 101 ? -8.429 -1.526 -5.845 1.00 90.06 101 PRO A N 1
ATOM 796 C CA . PRO A 1 101 ? -8.582 -2.135 -7.158 1.00 90.06 101 PRO A CA 1
ATOM 797 C C . PRO A 1 101 ? -8.573 -1.083 -8.272 1.00 90.06 101 PRO A C 1
ATOM 799 O O . PRO A 1 101 ? -9.364 -0.144 -8.293 1.00 90.06 101 PRO A O 1
ATOM 802 N N . GLY A 1 102 ? -7.698 -1.285 -9.257 1.00 87.50 102 GLY A N 1
ATOM 803 C CA . GLY A 1 102 ? -7.698 -0.501 -10.487 1.00 87.50 102 GLY A CA 1
ATOM 804 C C . GLY A 1 102 ? -6.883 0.788 -10.485 1.00 87.50 102 GLY A C 1
ATOM 805 O O . GLY A 1 102 ? -6.781 1.390 -11.552 1.00 87.50 102 GLY A O 1
ATOM 806 N N . ILE A 1 103 ? -6.262 1.173 -9.363 1.00 89.19 103 ILE A N 1
ATOM 807 C CA . ILE A 1 103 ? -5.500 2.432 -9.271 1.00 89.19 103 ILE A CA 1
ATOM 808 C C . ILE A 1 103 ? -4.325 2.511 -10.256 1.00 89.19 103 ILE A C 1
ATOM 810 O O . ILE A 1 103 ? -3.976 3.593 -10.707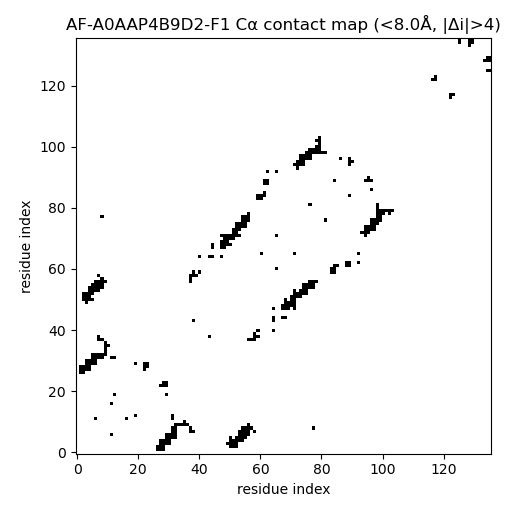 1.00 89.19 103 ILE A O 1
ATOM 814 N N . ASN A 1 104 ? -3.773 1.359 -10.656 1.00 89.56 104 ASN A N 1
ATOM 815 C CA . ASN A 1 104 ? -2.604 1.277 -11.536 1.00 89.56 104 ASN A CA 1
ATOM 816 C C . ASN A 1 104 ? -2.943 0.786 -12.954 1.00 89.56 104 ASN A C 1
ATOM 818 O O . ASN A 1 104 ? -2.028 0.489 -13.717 1.00 89.56 104 ASN A O 1
ATOM 822 N N . ARG A 1 105 ? -4.230 0.658 -13.331 1.00 90.62 105 ARG A N 1
ATOM 823 C CA . ARG A 1 105 ? -4.620 0.058 -14.628 1.00 90.62 105 ARG A CA 1
ATOM 824 C C . ARG A 1 105 ? -3.985 0.768 -15.824 1.00 90.62 105 ARG A C 1
ATOM 826 O O . ARG A 1 105 ? -3.408 0.098 -16.675 1.00 90.62 105 ARG A O 1
ATOM 833 N N . ASN A 1 106 ? -4.059 2.097 -15.862 1.00 94.75 106 ASN A N 1
ATOM 834 C CA . ASN A 1 106 ? -3.511 2.880 -16.972 1.00 94.75 106 ASN A CA 1
ATOM 835 C C . ASN A 1 106 ? -1.984 2.811 -16.994 1.00 94.75 106 ASN A C 1
ATOM 837 O O . ASN A 1 106 ? -1.413 2.450 -18.015 1.00 94.75 106 ASN A O 1
ATOM 841 N N . SER A 1 107 ? -1.330 3.041 -15.852 1.00 93.88 107 SER A N 1
ATOM 842 C CA . SER A 1 107 ? 0.132 2.994 -15.756 1.00 93.88 107 SER A CA 1
ATOM 843 C C . SER A 1 107 ? 0.701 1.632 -16.166 1.00 93.88 107 SER A C 1
ATOM 845 O O . SER A 1 107 ? 1.708 1.571 -16.865 1.00 93.88 107 SER A O 1
ATOM 847 N N . VAL A 1 108 ? 0.048 0.530 -15.779 1.00 93.94 108 VAL A N 1
ATOM 848 C CA . VAL A 1 108 ? 0.456 -0.823 -16.192 1.00 93.94 108 VAL A CA 1
ATOM 849 C C . VAL A 1 108 ? 0.245 -1.030 -17.693 1.00 93.94 108 VAL A C 1
ATOM 851 O O . VAL A 1 108 ? 1.128 -1.580 -18.348 1.00 93.94 108 VAL A O 1
ATOM 854 N N . ALA A 1 109 ? -0.882 -0.581 -18.253 1.00 96.56 109 ALA A N 1
ATOM 855 C CA . ALA A 1 109 ? -1.153 -0.697 -19.685 1.00 96.56 109 ALA A CA 1
ATOM 856 C C . ALA A 1 109 ? -0.139 0.096 -20.527 1.00 96.56 109 ALA A C 1
ATOM 858 O O . ALA A 1 109 ? 0.443 -0.442 -21.469 1.00 96.56 109 ALA A O 1
ATOM 859 N N . GLU A 1 110 ? 0.124 1.347 -20.150 1.00 98.12 110 GLU A N 1
ATOM 860 C CA . GLU A 1 110 ? 1.125 2.207 -20.786 1.00 98.12 110 GLU A CA 1
ATOM 861 C C . GLU A 1 110 ? 2.519 1.582 -20.711 1.00 98.12 110 GLU A C 1
ATOM 863 O O . GLU A 1 110 ? 3.223 1.498 -21.719 1.00 98.12 110 GLU A O 1
ATOM 868 N N . HIS A 1 111 ? 2.904 1.076 -19.536 1.00 97.88 111 HIS A N 1
ATOM 869 C CA . HIS A 1 111 ? 4.198 0.433 -19.355 1.00 97.88 111 HIS A CA 1
ATOM 870 C C . HIS A 1 111 ? 4.328 -0.847 -20.186 1.00 97.88 111 HIS A C 1
ATOM 872 O O . HIS A 1 111 ? 5.366 -1.071 -20.803 1.00 97.88 111 HIS A O 1
ATOM 878 N N . ALA A 1 112 ? 3.274 -1.662 -20.273 1.00 98.38 112 ALA A N 1
ATOM 879 C CA . ALA A 1 112 ? 3.270 -2.858 -21.108 1.00 98.38 112 ALA A CA 1
ATOM 880 C C . ALA A 1 112 ? 3.471 -2.515 -22.593 1.00 98.38 112 ALA A C 1
ATOM 882 O O . ALA A 1 112 ? 4.292 -3.142 -23.262 1.00 98.38 112 ALA A O 1
ATOM 883 N N . VAL A 1 113 ? 2.786 -1.485 -23.104 1.00 98.50 113 VAL A N 1
ATOM 884 C CA . VAL A 1 113 ? 2.982 -1.005 -24.484 1.00 98.50 113 VAL A CA 1
ATOM 885 C C . VAL A 1 113 ? 4.397 -0.475 -24.695 1.00 98.50 113 VAL A C 1
ATOM 887 O O . VAL A 1 113 ? 5.037 -0.821 -25.690 1.00 98.50 113 VAL A O 1
ATOM 890 N N . ALA A 1 114 ? 4.925 0.300 -23.747 1.00 98.50 114 ALA A N 1
ATOM 891 C CA . ALA A 1 114 ? 6.300 0.780 -23.803 1.00 98.50 114 ALA A CA 1
ATOM 892 C C . ALA A 1 114 ? 7.309 -0.381 -23.845 1.00 98.50 114 ALA A C 1
ATOM 894 O O . ALA A 1 114 ? 8.227 -0.362 -24.663 1.00 98.50 114 ALA A O 1
ATOM 895 N N . LEU A 1 115 ? 7.117 -1.421 -23.027 1.00 98.56 115 LEU A N 1
ATOM 896 C CA . LEU A 1 115 ? 7.957 -2.619 -23.036 1.00 98.56 115 LEU A CA 1
ATOM 897 C C . LEU A 1 115 ? 7.876 -3.363 -24.374 1.00 98.56 115 LEU A C 1
ATOM 899 O O . LEU A 1 115 ? 8.918 -3.725 -24.913 1.00 98.56 115 LEU A O 1
ATOM 903 N N . MET A 1 116 ? 6.682 -3.519 -24.958 1.00 98.56 116 MET A N 1
ATOM 904 C CA . MET A 1 116 ? 6.525 -4.128 -26.287 1.00 98.56 116 MET A CA 1
ATOM 905 C C . MET A 1 116 ? 7.328 -3.374 -27.358 1.00 98.56 116 MET A C 1
ATOM 907 O O . MET A 1 116 ? 8.059 -3.992 -28.135 1.00 98.56 116 MET A O 1
ATOM 911 N N . LEU A 1 117 ? 7.254 -2.039 -27.373 1.00 98.44 117 LEU A N 1
ATOM 912 C CA . LEU A 1 117 ? 8.028 -1.206 -28.300 1.00 98.44 117 LEU A CA 1
ATOM 913 C C . LEU A 1 117 ? 9.538 -1.319 -28.049 1.00 98.44 117 LEU A C 1
ATOM 915 O O . LEU A 1 117 ? 10.309 -1.480 -28.997 1.00 98.44 117 LEU A O 1
ATOM 919 N N . CYS A 1 118 ? 9.956 -1.278 -26.782 1.00 98.44 118 CYS A N 1
ATOM 920 C CA . CYS A 1 118 ? 11.348 -1.453 -26.375 1.00 98.44 118 CYS A CA 1
ATOM 921 C C . CYS A 1 118 ? 11.922 -2.786 -26.853 1.00 98.44 118 CYS A C 1
ATOM 923 O O . CYS A 1 118 ? 13.041 -2.804 -27.363 1.00 98.44 118 CYS A O 1
ATOM 925 N N . THR A 1 119 ? 11.159 -3.873 -26.732 1.00 97.88 119 THR A N 1
ATOM 926 C CA . THR A 1 119 ? 11.565 -5.207 -27.179 1.00 97.88 119 THR A CA 1
ATOM 927 C C . THR A 1 119 ? 11.682 -5.285 -28.699 1.00 97.88 119 THR A C 1
ATOM 929 O O . THR A 1 119 ? 12.705 -5.735 -29.200 1.00 97.88 119 THR A O 1
ATOM 932 N N . VAL A 1 120 ? 10.686 -4.803 -29.453 1.00 98.25 120 VAL A N 1
ATOM 933 C CA . VAL A 1 120 ? 10.707 -4.863 -30.931 1.00 98.25 120 VAL A CA 1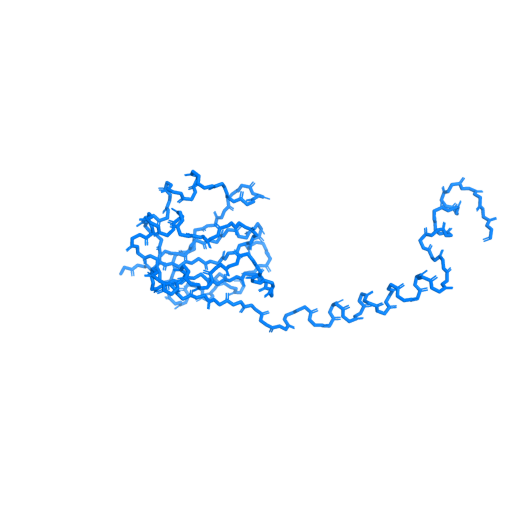
ATOM 934 C C . VAL A 1 120 ? 11.842 -4.024 -31.524 1.00 98.25 120 VAL A C 1
ATOM 936 O O . VAL A 1 120 ? 12.367 -4.337 -32.591 1.00 98.25 120 VAL A O 1
ATOM 939 N N . ARG A 1 121 ? 12.221 -2.937 -30.849 1.00 97.31 121 ARG A N 1
ATOM 940 C CA . ARG A 1 121 ? 13.200 -1.967 -31.352 1.00 97.31 121 ARG A CA 1
ATOM 941 C C . ARG A 1 121 ? 14.553 -2.038 -30.653 1.00 97.31 121 ARG A C 1
ATOM 943 O O . ARG A 1 121 ? 15.401 -1.205 -30.948 1.00 97.31 121 ARG A O 1
ATOM 950 N N . ASN A 1 122 ? 14.755 -3.004 -29.754 1.00 96.56 122 ASN A N 1
ATOM 951 C CA . ASN A 1 122 ? 15.970 -3.154 -28.947 1.00 96.56 122 ASN A CA 1
ATOM 952 C C . ASN A 1 122 ? 16.404 -1.845 -28.261 1.00 96.56 122 ASN A C 1
ATOM 954 O O . ASN A 1 122 ? 17.596 -1.555 -28.148 1.00 96.56 122 ASN A O 1
ATOM 958 N N . ILE A 1 123 ? 15.440 -1.021 -27.827 1.00 97.50 123 ILE A N 1
ATOM 959 C CA . ILE A 1 123 ? 15.718 0.328 -27.306 1.00 97.50 123 ILE A CA 1
ATOM 960 C C . ILE A 1 123 ? 16.660 0.278 -26.095 1.00 97.50 123 ILE A C 1
ATOM 962 O O . ILE A 1 123 ? 17.637 1.026 -26.100 1.00 97.50 123 ILE A O 1
ATOM 966 N N . PRO A 1 124 ? 16.449 -0.582 -25.075 1.00 97.00 124 PRO A N 1
ATOM 967 C CA . PRO A 1 124 ? 17.344 -0.623 -23.918 1.00 97.00 124 PRO A CA 1
ATOM 968 C C . PRO A 1 124 ? 18.793 -0.958 -24.294 1.00 97.00 124 PRO A C 1
ATOM 970 O O . PRO A 1 124 ? 19.725 -0.368 -23.746 1.00 97.00 124 PRO A O 1
ATOM 973 N N . GLN A 1 125 ? 18.982 -1.872 -25.248 1.00 96.06 125 GLN A N 1
ATOM 974 C CA . GLN A 1 125 ? 20.291 -2.294 -25.733 1.00 96.06 125 GLN A CA 1
ATOM 975 C C . GLN A 1 125 ? 20.964 -1.177 -26.538 1.00 96.06 125 GLN A C 1
ATOM 977 O O . GLN A 1 125 ? 22.085 -0.804 -26.213 1.00 96.06 125 GLN A O 1
ATOM 982 N N . LEU A 1 126 ? 20.273 -0.585 -27.518 1.00 96.81 126 LEU A N 1
ATOM 983 C CA . LEU A 1 126 ? 20.813 0.501 -28.351 1.00 96.81 126 LEU A CA 1
ATOM 984 C C . LEU A 1 126 ? 21.090 1.784 -27.551 1.00 96.81 126 LEU A C 1
ATOM 986 O O . LEU A 1 126 ? 22.062 2.496 -27.803 1.00 96.81 126 LEU A O 1
ATOM 990 N N . ASN A 1 127 ? 20.265 2.069 -26.539 1.00 96.69 127 ASN A N 1
ATOM 991 C CA . ASN A 1 127 ? 20.524 3.152 -25.595 1.00 96.69 127 ASN A CA 1
ATOM 992 C C . ASN A 1 127 ? 21.820 2.902 -24.810 1.00 96.69 127 ASN A C 1
ATOM 994 O O . ASN A 1 127 ? 22.603 3.825 -24.589 1.00 96.69 127 ASN A O 1
ATOM 998 N N . ARG A 1 128 ? 22.071 1.654 -24.400 1.00 96.31 128 ARG A N 1
ATOM 999 C CA . ARG A 1 128 ? 23.313 1.283 -23.720 1.00 96.31 128 ARG A CA 1
ATOM 1000 C C . ARG A 1 128 ? 24.528 1.430 -24.641 1.00 96.31 128 ARG A C 1
ATOM 1002 O O . ARG A 1 128 ? 25.472 2.099 -24.237 1.00 96.31 128 ARG A O 1
ATOM 1009 N N . THR A 1 129 ? 24.492 0.884 -25.858 1.00 97.06 129 THR A N 1
ATOM 1010 C CA . THR A 1 129 ? 25.633 0.944 -26.797 1.00 97.06 129 THR A CA 1
ATOM 1011 C C . THR A 1 129 ? 25.997 2.381 -27.158 1.00 97.06 129 THR A C 1
ATOM 1013 O O . THR A 1 129 ? 27.164 2.764 -27.105 1.00 97.06 129 THR A O 1
ATOM 1016 N N . THR A 1 130 ? 24.987 3.215 -27.416 1.00 96.56 130 THR A N 1
ATOM 1017 C CA . THR A 1 130 ? 25.153 4.653 -27.651 1.00 96.56 130 THR A CA 1
ATOM 1018 C C . THR A 1 130 ? 25.869 5.342 -26.485 1.00 96.56 130 THR A C 1
ATOM 1020 O O . THR A 1 130 ? 26.810 6.103 -26.701 1.00 96.56 130 THR A O 1
ATOM 1023 N N . ARG A 1 131 ? 25.468 5.061 -25.235 1.00 96.25 131 ARG A N 1
ATOM 1024 C CA . ARG A 1 131 ? 26.111 5.630 -24.033 1.00 96.25 131 ARG A CA 1
ATOM 1025 C C . ARG A 1 131 ? 27.536 5.122 -23.811 1.00 96.25 131 ARG A C 1
ATOM 1027 O O . ARG A 1 131 ? 28.321 5.812 -23.170 1.00 96.25 131 ARG A O 1
ATOM 1034 N N . GLU A 1 132 ? 27.866 3.948 -24.337 1.00 97.19 132 GLU A N 1
ATOM 1035 C CA . GLU A 1 132 ? 29.216 3.371 -24.334 1.00 97.19 132 GLU A CA 1
ATOM 1036 C C . GLU A 1 132 ? 30.091 3.909 -25.490 1.00 97.19 132 GLU A C 1
ATOM 1038 O O . GLU A 1 132 ? 31.242 3.507 -25.632 1.00 97.19 132 GLU A O 1
ATOM 1043 N N . GLY A 1 133 ? 29.579 4.842 -26.307 1.00 95.94 133 GLY A N 1
ATOM 1044 C CA . GLY A 1 133 ? 30.300 5.444 -27.436 1.00 95.94 133 GLY A CA 1
ATOM 1045 C C . GLY A 1 133 ? 30.287 4.598 -28.713 1.00 95.94 133 GLY A C 1
ATOM 1046 O O . GLY A 1 133 ? 30.870 4.997 -29.720 1.00 95.94 133 GLY A O 1
ATOM 1047 N N . ALA A 1 134 ? 29.599 3.456 -28.697 1.00 92.88 134 ALA A N 1
ATOM 1048 C CA . ALA A 1 134 ? 29.429 2.566 -29.837 1.00 92.88 134 ALA A CA 1
ATOM 1049 C C . ALA A 1 134 ? 28.072 2.833 -30.512 1.00 92.88 134 ALA A C 1
ATOM 1051 O O . ALA A 1 134 ? 27.108 2.086 -30.327 1.00 92.88 134 ALA A O 1
ATOM 1052 N N . TRP A 1 135 ? 27.987 3.937 -31.264 1.00 86.19 135 TRP A N 1
ATOM 1053 C CA . TRP A 1 135 ? 26.799 4.269 -32.058 1.00 86.19 135 TRP A CA 1
ATOM 1054 C C . TRP A 1 135 ? 26.642 3.268 -33.212 1.00 86.19 135 TRP A C 1
ATOM 1056 O O . TRP A 1 135 ? 27.524 3.177 -34.068 1.00 86.19 135 TRP A O 1
ATOM 1066 N N . ALA A 1 136 ? 25.534 2.524 -33.216 1.00 68.44 136 ALA A N 1
ATOM 1067 C CA . ALA A 1 136 ? 25.201 1.476 -34.182 1.00 68.44 136 ALA A CA 1
ATOM 1068 C C . ALA A 1 136 ? 23.782 1.667 -34.725 1.00 68.44 136 ALA A C 1
ATOM 1070 O O . ALA A 1 136 ? 22.910 2.106 -33.938 1.00 68.44 136 ALA A O 1
#